Protein AF-A7TED6-F1 (afdb_monomer_lite)

Structure (mmCIF, N/CA/C/O backbone):
data_AF-A7TED6-F1
#
_entry.id   AF-A7TED6-F1
#
loop_
_atom_site.group_PDB
_atom_site.id
_atom_site.type_symbol
_atom_site.label_atom_id
_atom_site.label_alt_id
_atom_site.label_comp_id
_atom_site.label_asym_id
_atom_site.label_entity_id
_atom_site.label_seq_id
_atom_site.pdbx_PDB_ins_code
_atom_site.Cartn_x
_atom_site.Cartn_y
_atom_site.Cartn_z
_atom_site.occupancy
_atom_site.B_iso_or_equiv
_atom_site.auth_seq_id
_atom_site.auth_comp_id
_atom_site.auth_asym_id
_atom_site.auth_atom_id
_atom_site.pdbx_PDB_model_num
ATOM 1 N N . MET A 1 1 ? -46.644 5.821 48.467 1.00 41.47 1 MET A N 1
ATOM 2 C CA . MET A 1 1 ? -45.254 6.121 48.869 1.00 41.47 1 MET A CA 1
ATOM 3 C C . MET A 1 1 ? -44.320 5.379 47.924 1.00 41.47 1 MET A C 1
ATOM 5 O O . MET A 1 1 ? -44.112 4.196 48.130 1.00 41.47 1 MET A O 1
ATOM 9 N N . THR A 1 2 ? -43.833 6.012 46.856 1.00 49.03 2 THR A N 1
ATOM 10 C CA . THR A 1 2 ? -42.889 5.389 45.904 1.00 49.03 2 THR A CA 1
ATOM 11 C C . THR A 1 2 ? -42.038 6.488 45.266 1.00 49.03 2 THR A C 1
ATOM 13 O O . THR A 1 2 ? -42.413 7.049 44.241 1.00 49.03 2 THR A O 1
ATOM 16 N N . SER A 1 3 ? -40.930 6.859 45.904 1.00 52.62 3 SER A N 1
ATOM 17 C CA . SER A 1 3 ? -40.026 7.907 45.398 1.00 52.62 3 SER A CA 1
ATOM 18 C C . SER A 1 3 ? -38.545 7.603 45.652 1.00 52.62 3 SER A C 1
ATOM 20 O O . SER A 1 3 ? -37.745 8.524 45.761 1.00 52.62 3 SER A O 1
ATOM 22 N N . SER A 1 4 ? -38.169 6.326 45.769 1.00 55.75 4 SER A N 1
ATOM 23 C CA . SER A 1 4 ? -36.797 5.906 46.097 1.00 55.75 4 SER A CA 1
ATOM 24 C C . SER A 1 4 ? -35.960 5.413 44.906 1.00 55.75 4 SER A C 1
ATOM 26 O O . SER A 1 4 ? -34.753 5.299 45.053 1.00 55.75 4 SER A O 1
ATOM 28 N N . ASN A 1 5 ? -36.543 5.159 43.726 1.00 59.72 5 ASN A N 1
ATOM 29 C CA . ASN A 1 5 ? -35.797 4.555 42.602 1.00 59.72 5 ASN A CA 1
ATOM 30 C C . ASN A 1 5 ? -35.047 5.551 41.703 1.00 59.72 5 ASN A C 1
ATOM 32 O O . ASN A 1 5 ? -34.104 5.169 41.022 1.00 59.72 5 ASN A O 1
ATOM 36 N N . THR A 1 6 ? -35.430 6.827 41.684 1.00 70.88 6 THR A N 1
ATOM 37 C CA . THR A 1 6 ? -34.882 7.786 40.710 1.00 70.88 6 THR A CA 1
ATOM 38 C C . THR A 1 6 ? -33.424 8.159 40.979 1.00 70.88 6 THR A C 1
ATOM 40 O O . THR A 1 6 ? -32.685 8.417 40.035 1.00 70.88 6 THR A O 1
ATOM 43 N N . GLY A 1 7 ? -33.000 8.174 42.247 1.00 73.44 7 GLY A N 1
ATOM 44 C CA . GLY A 1 7 ? -31.617 8.475 42.631 1.00 73.44 7 GLY A CA 1
ATOM 45 C C . GLY A 1 7 ? -30.648 7.344 42.289 1.00 73.44 7 GLY A C 1
ATOM 46 O O . GLY A 1 7 ? -29.608 7.590 41.681 1.00 73.44 7 GLY A O 1
ATOM 47 N N . ASP A 1 8 ? -31.018 6.102 42.605 1.00 82.31 8 ASP A N 1
ATOM 48 C CA . ASP A 1 8 ? -30.189 4.924 42.320 1.00 82.31 8 ASP A CA 1
ATOM 49 C C . ASP A 1 8 ? -30.031 4.680 40.818 1.00 82.31 8 ASP A C 1
ATOM 51 O O . ASP A 1 8 ? -28.955 4.297 40.356 1.00 82.31 8 ASP A O 1
ATOM 55 N N . ASP A 1 9 ? -31.077 4.941 40.034 1.00 81.94 9 ASP A N 1
ATOM 56 C CA . ASP A 1 9 ? -31.011 4.818 38.580 1.00 81.94 9 ASP A CA 1
ATOM 57 C C . ASP A 1 9 ? -30.139 5.916 37.954 1.00 81.94 9 ASP A C 1
ATOM 59 O O . ASP A 1 9 ? -29.410 5.647 37.000 1.00 81.94 9 ASP A O 1
ATOM 63 N N . LEU A 1 10 ? -30.120 7.123 38.535 1.00 84.50 10 LEU A N 1
ATOM 64 C CA . LEU A 1 10 ? -29.220 8.199 38.113 1.00 84.50 10 LEU A CA 1
ATOM 65 C C . LEU A 1 10 ? -27.747 7.840 38.369 1.00 84.50 10 LEU A C 1
ATOM 67 O O . LEU A 1 10 ? -26.894 8.080 37.515 1.00 84.50 10 LEU A O 1
ATOM 71 N N . ILE A 1 11 ? -27.457 7.228 39.523 1.00 87.31 11 ILE A N 1
ATOM 72 C CA . ILE A 1 11 ? -26.107 6.777 39.895 1.00 87.31 11 ILE A CA 1
ATOM 73 C C . ILE A 1 11 ? -25.655 5.629 38.988 1.00 87.31 11 ILE A C 1
ATOM 75 O O . ILE A 1 11 ? -24.520 5.618 38.520 1.00 87.31 11 ILE A O 1
ATOM 79 N N . LYS A 1 12 ? -26.533 4.670 38.679 1.00 88.44 12 LYS A N 1
ATOM 80 C CA . LYS A 1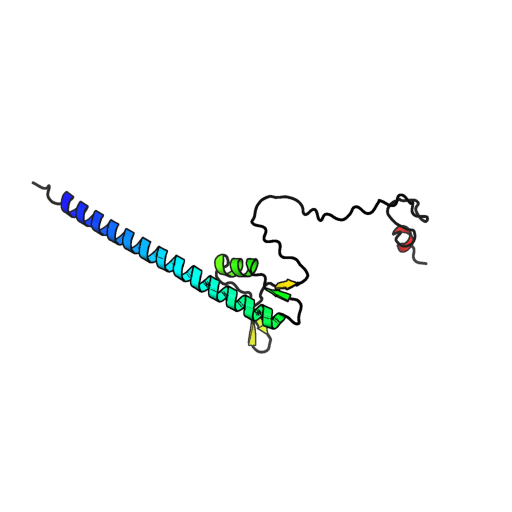 12 ? -26.211 3.597 37.722 1.00 88.44 12 LYS A CA 1
ATOM 81 C C . LYS A 1 12 ? -25.944 4.148 36.325 1.00 88.44 12 LYS A C 1
ATOM 83 O O . LYS A 1 12 ? -25.051 3.654 35.640 1.00 88.44 12 LYS A O 1
ATOM 88 N N . LEU A 1 13 ? -26.694 5.169 35.911 1.00 87.88 13 LEU A N 1
ATOM 89 C CA . LEU A 1 13 ? -26.532 5.796 34.605 1.00 87.88 13 LEU A CA 1
ATOM 90 C C . LEU A 1 13 ? -25.206 6.561 34.495 1.00 87.88 13 LEU A C 1
ATOM 92 O O . LEU A 1 13 ? -24.525 6.430 33.479 1.00 87.88 13 LEU A O 1
ATOM 96 N N . SER A 1 14 ? -24.795 7.295 35.535 1.00 89.56 14 SER A N 1
ATOM 97 C CA . SER A 1 14 ? -23.484 7.958 35.545 1.00 89.56 14 SER A CA 1
ATOM 98 C C . SER A 1 14 ? -22.334 6.947 35.531 1.00 89.56 14 SER A C 1
ATOM 100 O O . SER A 1 14 ? -21.378 7.113 34.779 1.00 89.56 14 SER A O 1
ATOM 102 N N . LEU A 1 15 ? -22.465 5.844 36.271 1.00 92.88 15 LEU A N 1
ATOM 103 C CA . LEU A 1 15 ? -21.460 4.781 36.321 1.00 92.88 15 LEU A CA 1
ATOM 104 C C . LEU A 1 15 ? -21.335 4.055 34.971 1.00 92.88 15 LEU A C 1
ATOM 106 O O . LEU A 1 15 ? -20.228 3.768 34.515 1.00 92.88 15 LEU A O 1
ATOM 110 N N . ALA A 1 16 ? -22.457 3.817 34.288 1.00 92.31 16 ALA A N 1
ATOM 111 C CA . ALA A 1 16 ? -22.462 3.281 32.930 1.00 92.31 16 ALA A CA 1
ATOM 112 C C . ALA A 1 16 ? -21.822 4.256 31.923 1.00 92.31 16 ALA A C 1
ATOM 114 O O . ALA A 1 16 ? -21.064 3.830 31.052 1.00 92.31 16 ALA A O 1
ATOM 115 N N . MET A 1 17 ? -22.076 5.563 32.054 1.00 92.00 17 MET A N 1
ATOM 116 C CA . MET A 1 17 ? -21.446 6.592 31.216 1.00 92.00 17 MET A CA 1
ATOM 117 C C . MET A 1 17 ? -19.926 6.638 31.406 1.00 92.00 17 MET A C 1
ATOM 119 O O . MET A 1 17 ? -19.201 6.670 30.411 1.00 92.00 17 MET A O 1
ATOM 123 N N . ASP A 1 18 ? -19.437 6.561 32.645 1.00 94.62 18 ASP A N 1
ATOM 124 C CA . ASP A 1 18 ? -18.000 6.519 32.945 1.00 94.62 18 ASP A CA 1
ATOM 125 C C . ASP A 1 18 ? -17.331 5.257 32.385 1.00 94.62 18 ASP A C 1
ATOM 127 O O . ASP A 1 18 ? -16.234 5.320 31.823 1.00 94.62 18 ASP A O 1
ATOM 131 N N . GLN A 1 19 ? -18.003 4.104 32.466 1.00 93.06 19 GLN A N 1
ATOM 132 C CA . GLN A 1 19 ? -17.517 2.864 31.855 1.00 93.06 19 GLN A CA 1
ATOM 133 C C . GLN A 1 19 ? -17.416 2.985 30.331 1.00 93.06 19 GLN A C 1
ATOM 135 O O . GLN A 1 19 ? -16.407 2.588 29.748 1.00 93.06 19 GLN A O 1
ATOM 140 N N . ILE A 1 20 ? -18.419 3.580 29.680 1.00 90.81 20 ILE A N 1
ATOM 141 C CA . ILE A 1 20 ? -18.392 3.833 28.235 1.00 90.81 20 ILE A CA 1
ATOM 142 C C . ILE A 1 20 ? -17.259 4.803 27.880 1.00 90.81 20 ILE A C 1
ATOM 144 O O . ILE A 1 20 ? -16.513 4.547 26.934 1.00 90.81 20 ILE A O 1
ATOM 148 N N . ALA A 1 21 ? -17.082 5.884 28.641 1.00 93.31 21 ALA A N 1
ATOM 149 C CA . ALA A 1 21 ? -16.010 6.850 28.416 1.00 93.31 21 ALA A CA 1
ATOM 150 C C . ALA A 1 21 ? -14.625 6.193 28.516 1.00 93.31 21 ALA A C 1
ATOM 152 O O . ALA A 1 21 ? -13.770 6.413 27.654 1.00 93.31 21 ALA A O 1
ATOM 153 N N . LYS A 1 22 ? -14.427 5.322 29.511 1.00 93.62 22 LYS A N 1
ATOM 154 C CA . LYS A 1 22 ? -13.187 4.561 29.682 1.00 93.62 22 LYS A CA 1
ATOM 155 C C . LYS A 1 22 ? -12.916 3.631 28.498 1.00 93.62 22 LYS A C 1
ATOM 157 O O . LYS A 1 22 ? -11.818 3.659 27.945 1.00 93.62 22 LYS A O 1
ATOM 162 N N . LEU A 1 23 ? -13.931 2.893 28.044 1.00 89.62 23 LEU A N 1
ATOM 163 C CA . LEU A 1 23 ? -13.824 2.022 26.868 1.00 89.62 23 LEU A CA 1
ATOM 164 C C . LEU A 1 23 ? -13.506 2.807 25.586 1.00 89.62 23 LEU A C 1
ATOM 166 O O . LEU A 1 23 ? -12.745 2.334 24.744 1.00 89.62 23 LEU A O 1
ATOM 170 N N . ILE A 1 24 ? -14.054 4.016 25.426 1.00 87.50 24 ILE A N 1
ATOM 171 C CA . ILE A 1 24 ? -13.753 4.882 24.276 1.00 87.50 24 ILE A CA 1
ATOM 172 C C . ILE A 1 24 ? -12.293 5.348 24.310 1.00 87.50 24 ILE A C 1
ATOM 174 O O . ILE A 1 24 ? -11.636 5.343 23.269 1.00 87.50 24 ILE A O 1
ATOM 178 N N . LEU A 1 25 ? -11.776 5.743 25.477 1.00 86.69 25 LEU A N 1
ATOM 179 C CA . LEU A 1 25 ? -10.389 6.194 25.625 1.00 86.69 25 LEU A CA 1
ATOM 180 C C . LEU A 1 25 ? -9.387 5.062 25.363 1.00 86.69 25 LEU A C 1
ATOM 182 O O . LEU A 1 25 ? -8.443 5.256 24.598 1.00 86.69 25 LEU A O 1
ATOM 186 N N . GLU A 1 26 ? -9.629 3.872 25.915 1.00 83.88 26 GLU A N 1
ATOM 187 C CA . GLU A 1 26 ? -8.804 2.681 25.661 1.00 83.88 26 GLU A CA 1
ATOM 188 C C . GLU A 1 26 ? -8.831 2.280 24.178 1.00 83.88 26 GLU A C 1
ATOM 190 O O . GLU A 1 26 ? -7.799 1.957 23.577 1.00 83.88 26 GLU A O 1
ATOM 195 N N . LYS A 1 27 ? -10.005 2.355 23.539 1.00 81.12 27 LYS A N 1
ATOM 196 C CA . LYS A 1 27 ? -10.140 2.048 22.113 1.00 81.12 27 LYS A CA 1
ATOM 197 C C . LYS A 1 27 ? -9.444 3.078 21.221 1.00 81.12 27 LYS A C 1
ATOM 199 O O . LYS A 1 27 ? -8.861 2.692 20.218 1.00 81.12 27 LYS A O 1
ATOM 204 N N . LYS A 1 28 ? -9.452 4.365 21.580 1.00 74.12 28 LYS A N 1
ATOM 205 C CA . LYS A 1 28 ? -8.692 5.396 20.852 1.00 74.12 28 LYS A CA 1
ATOM 206 C C . LYS A 1 28 ? -7.185 5.169 20.957 1.00 74.12 28 LYS A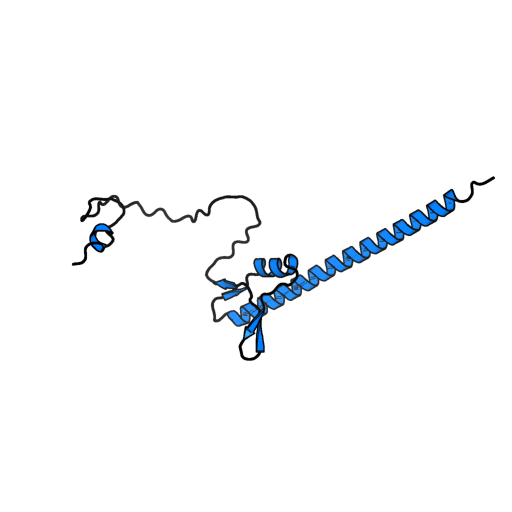 C 1
ATOM 208 O O . LYS A 1 28 ? -6.520 5.092 19.935 1.00 74.12 28 LYS A O 1
ATOM 213 N N . GLN A 1 29 ? -6.671 4.939 22.166 1.00 71.88 29 GLN A N 1
ATOM 214 C CA . GLN A 1 29 ? -5.240 4.686 22.370 1.00 71.88 29 GLN A CA 1
ATOM 215 C C . GLN A 1 29 ? -4.742 3.434 21.635 1.00 71.88 29 GLN A C 1
ATOM 217 O O . GLN A 1 29 ? -3.625 3.416 21.129 1.00 71.88 29 GLN A O 1
ATOM 222 N N . SER A 1 30 ? -5.544 2.370 21.570 1.00 62.34 30 SER A N 1
ATOM 223 C CA . SER A 1 30 ? -5.168 1.154 20.834 1.00 62.34 30 SER A CA 1
ATOM 224 C C . SER A 1 30 ? -5.214 1.319 19.312 1.00 62.34 30 SER A C 1
ATOM 226 O O . SER A 1 30 ? -4.451 0.648 18.622 1.00 62.34 30 SER A O 1
ATOM 228 N N . ILE A 1 31 ? -6.063 2.208 18.788 1.00 65.31 31 ILE A N 1
ATOM 229 C CA . ILE A 1 31 ? -6.073 2.575 17.365 1.00 65.31 31 ILE A CA 1
ATOM 230 C C . ILE A 1 31 ? -4.814 3.385 17.035 1.00 65.31 31 ILE A C 1
ATOM 232 O O . ILE A 1 31 ? -4.038 2.963 16.182 1.00 65.31 31 ILE A O 1
ATOM 236 N N . ASP A 1 32 ? -4.541 4.449 17.795 1.00 61.09 32 ASP A N 1
ATOM 237 C CA . ASP A 1 32 ? -3.406 5.348 17.539 1.00 61.09 32 ASP A CA 1
ATOM 238 C C . ASP A 1 32 ? -2.051 4.606 17.594 1.00 61.09 32 ASP A C 1
ATOM 240 O O . ASP A 1 32 ? -1.187 4.787 16.736 1.00 61.09 32 ASP A O 1
ATOM 244 N N . ASN A 1 33 ? -1.875 3.700 18.565 1.00 61.25 33 ASN A N 1
ATOM 245 C CA . ASN A 1 33 ? -0.645 2.910 18.693 1.00 61.25 33 ASN A CA 1
ATOM 246 C C . ASN A 1 33 ? -0.483 1.853 17.583 1.00 61.25 33 ASN A C 1
ATOM 248 O O . ASN A 1 33 ? 0.638 1.576 17.155 1.00 61.25 33 ASN A O 1
ATOM 252 N N . ASN A 1 34 ? -1.577 1.239 17.119 1.00 62.06 34 ASN A N 1
ATOM 253 C CA . ASN A 1 34 ? -1.511 0.265 16.024 1.00 62.06 34 ASN A CA 1
ATOM 254 C C . ASN A 1 34 ? -1.175 0.937 14.693 1.00 62.06 34 ASN A C 1
ATOM 256 O O . ASN A 1 34 ? -0.433 0.356 13.895 1.00 62.06 34 ASN A O 1
ATOM 260 N N . ASP A 1 35 ? -1.679 2.148 14.469 1.00 63.19 35 ASP A N 1
ATOM 261 C CA . ASP A 1 35 ? -1.394 2.914 13.261 1.00 63.19 35 ASP A CA 1
ATOM 262 C C . ASP A 1 35 ? 0.095 3.297 13.213 1.00 63.19 35 ASP A C 1
ATOM 264 O O . ASP A 1 35 ? 0.766 3.026 12.214 1.00 63.19 35 ASP A O 1
ATOM 268 N N . GLU A 1 36 ? 0.677 3.793 14.313 1.00 62.91 36 GLU A N 1
ATOM 269 C CA . GLU A 1 36 ? 2.115 4.112 14.369 1.00 62.91 36 GLU A CA 1
ATOM 270 C C . GLU A 1 36 ? 3.027 2.903 14.111 1.00 62.91 36 GLU A C 1
ATOM 272 O O . GLU A 1 36 ? 4.024 3.006 13.387 1.00 62.91 36 GLU A O 1
ATOM 277 N N . ILE A 1 37 ? 2.712 1.749 14.706 1.00 63.56 37 ILE A N 1
ATOM 278 C CA . ILE A 1 37 ? 3.502 0.524 14.520 1.00 63.56 37 ILE A CA 1
ATOM 279 C C . ILE A 1 37 ? 3.382 0.034 13.070 1.00 63.56 37 ILE A C 1
ATOM 281 O O . ILE A 1 37 ? 4.379 -0.365 12.463 1.00 63.56 37 ILE A O 1
ATOM 285 N N . SER A 1 38 ? 2.185 0.112 12.487 1.00 65.75 38 SER A N 1
ATOM 286 C CA . SER A 1 38 ? 1.931 -0.305 11.105 1.00 65.75 38 SER A CA 1
ATOM 287 C C . SER A 1 38 ? 2.659 0.582 10.092 1.00 65.75 38 SER A C 1
ATOM 289 O O . SER A 1 38 ? 3.267 0.062 9.155 1.00 65.75 38 SER A O 1
ATOM 291 N N . HIS A 1 39 ? 2.687 1.899 10.312 1.00 68.19 39 HIS A N 1
ATOM 292 C CA . HIS A 1 39 ? 3.430 2.834 9.464 1.00 68.19 39 HIS A CA 1
ATOM 293 C C . HIS A 1 39 ? 4.947 2.594 9.519 1.00 68.19 39 HIS A C 1
ATOM 295 O O . HIS A 1 39 ? 5.593 2.535 8.473 1.00 68.19 39 HIS A O 1
ATOM 301 N N . LYS A 1 40 ? 5.522 2.357 10.708 1.00 73.56 40 LYS A N 1
ATOM 302 C CA . LYS A 1 40 ? 6.958 2.034 10.850 1.00 73.56 40 LYS A CA 1
ATOM 303 C C . LYS A 1 40 ? 7.338 0.727 10.147 1.00 73.56 40 LYS A C 1
ATOM 305 O O . LYS A 1 40 ? 8.379 0.641 9.490 1.00 73.56 40 LYS A O 1
ATOM 310 N N . ASN A 1 41 ? 6.489 -0.293 10.250 1.00 76.06 41 ASN A N 1
ATOM 311 C CA . ASN A 1 41 ? 6.715 -1.572 9.575 1.00 76.06 41 ASN A CA 1
ATOM 312 C C . ASN A 1 41 ? 6.611 -1.439 8.048 1.00 76.06 41 ASN A C 1
ATOM 314 O O . ASN A 1 41 ? 7.375 -2.063 7.313 1.00 76.06 41 ASN A O 1
ATOM 318 N N . LEU A 1 42 ? 5.710 -0.587 7.559 1.00 77.44 42 LEU A N 1
ATOM 319 C CA . LEU A 1 42 ? 5.589 -0.320 6.132 1.00 77.44 42 LEU A CA 1
ATOM 320 C C . LEU A 1 42 ? 6.815 0.418 5.580 1.00 77.44 42 LEU A C 1
ATOM 322 O O . LEU A 1 42 ? 7.325 0.058 4.522 1.00 77.44 42 LEU A O 1
ATOM 326 N N . GLU A 1 43 ? 7.323 1.416 6.301 1.00 78.75 43 GLU A N 1
ATOM 327 C CA . GLU A 1 43 ? 8.523 2.148 5.887 1.00 78.75 43 GLU A CA 1
ATOM 328 C C . GLU A 1 43 ? 9.763 1.258 5.842 1.00 78.75 43 GLU A C 1
ATOM 330 O O . GLU A 1 43 ? 10.530 1.316 4.881 1.00 78.75 43 GLU A O 1
ATOM 335 N N . THR A 1 44 ? 9.943 0.387 6.836 1.00 82.38 44 THR A N 1
ATOM 336 C CA . THR A 1 44 ? 11.054 -0.576 6.826 1.00 82.38 44 THR A CA 1
ATOM 337 C C . THR A 1 44 ? 10.938 -1.557 5.659 1.00 82.38 44 THR A C 1
ATOM 339 O O . THR A 1 44 ? 11.927 -1.780 4.961 1.00 82.38 44 THR A O 1
ATOM 342 N N . PHE A 1 45 ? 9.738 -2.072 5.374 1.00 82.81 45 PHE A N 1
ATOM 343 C CA . PHE A 1 45 ? 9.490 -2.933 4.216 1.00 82.81 45 PHE A CA 1
ATOM 344 C C . PHE A 1 45 ? 9.782 -2.238 2.879 1.00 82.81 45 PHE A C 1
ATOM 346 O O . PHE A 1 45 ? 10.449 -2.819 2.020 1.00 82.81 45 PHE A O 1
ATOM 353 N N . ILE A 1 46 ? 9.316 -0.999 2.700 1.00 81.62 46 ILE A N 1
ATOM 354 C CA . ILE A 1 46 ? 9.560 -0.220 1.479 1.00 81.62 46 ILE A CA 1
ATOM 355 C C . ILE A 1 46 ? 11.056 0.024 1.303 1.00 81.62 46 ILE A C 1
ATOM 357 O O . ILE A 1 46 ? 11.575 -0.178 0.208 1.00 81.62 46 ILE A O 1
ATOM 361 N N . ASN A 1 47 ? 11.761 0.394 2.372 1.00 82.31 47 ASN A N 1
ATOM 362 C CA . ASN A 1 47 ? 13.199 0.634 2.314 1.00 82.31 47 ASN A CA 1
ATOM 363 C C . ASN A 1 47 ? 13.958 -0.630 1.904 1.00 82.31 47 ASN A C 1
ATOM 365 O O . ASN A 1 47 ? 14.697 -0.587 0.925 1.00 82.31 47 ASN A O 1
ATOM 369 N N . LEU A 1 48 ? 13.717 -1.761 2.576 1.00 83.31 48 LEU A N 1
ATOM 370 C CA . LEU A 1 48 ? 14.352 -3.046 2.254 1.00 83.31 48 LEU A CA 1
ATOM 371 C C . LEU A 1 48 ? 14.071 -3.487 0.818 1.00 83.31 48 LEU A C 1
ATOM 373 O O . LEU A 1 48 ? 14.964 -3.928 0.097 1.00 83.31 48 LEU A O 1
ATOM 377 N N . SER A 1 49 ? 12.825 -3.338 0.386 1.00 81.38 49 SER A N 1
ATOM 378 C CA . SER A 1 49 ? 12.422 -3.707 -0.962 1.00 81.38 49 SER A CA 1
ATOM 379 C C . SER A 1 49 ? 13.075 -2.801 -2.006 1.00 81.38 49 SER A C 1
ATOM 381 O O . SER A 1 49 ? 13.610 -3.292 -2.994 1.00 81.38 49 SER A O 1
ATOM 383 N N . ASN A 1 50 ? 13.131 -1.490 -1.768 1.00 78.56 50 ASN A N 1
ATOM 384 C CA . ASN A 1 50 ? 13.852 -0.568 -2.642 1.00 78.56 50 ASN A CA 1
ATOM 385 C C . ASN A 1 50 ? 15.345 -0.915 -2.706 1.00 78.56 50 ASN A C 1
ATOM 387 O O . ASN A 1 50 ? 15.929 -0.832 -3.781 1.00 78.56 50 ASN A O 1
ATOM 391 N N . GLU A 1 51 ? 15.964 -1.367 -1.607 1.00 81.31 51 GLU A N 1
ATOM 392 C CA . GLU A 1 51 ? 17.348 -1.855 -1.642 1.00 81.31 51 GLU A CA 1
ATOM 393 C C . GLU A 1 51 ? 17.529 -3.075 -2.545 1.00 81.31 51 GLU A C 1
ATOM 395 O O . GLU A 1 51 ? 18.501 -3.125 -3.301 1.00 81.31 51 GLU A O 1
ATOM 400 N N . LEU A 1 52 ? 16.582 -4.014 -2.517 1.00 80.25 52 LEU A N 1
ATOM 401 C CA . LEU A 1 52 ? 16.572 -5.184 -3.399 1.00 80.25 52 LEU A CA 1
ATOM 402 C C . LEU A 1 52 ? 16.378 -4.793 -4.872 1.00 80.25 52 LEU A C 1
ATOM 404 O O . LEU A 1 52 ? 16.974 -5.406 -5.758 1.00 80.25 52 LEU A O 1
ATOM 408 N N . PHE A 1 53 ? 15.588 -3.752 -5.146 1.00 78.62 53 PHE A N 1
ATOM 409 C CA . PHE A 1 53 ? 15.280 -3.291 -6.502 1.00 78.62 53 PHE A CA 1
ATOM 410 C C . PHE A 1 53 ? 16.236 -2.221 -7.056 1.00 78.62 53 PHE A C 1
ATOM 412 O O . PHE A 1 53 ? 16.080 -1.835 -8.216 1.00 78.62 53 PHE A O 1
ATOM 419 N N . LYS A 1 54 ? 17.276 -1.803 -6.310 1.00 71.19 54 LYS A N 1
ATOM 420 C CA . LYS A 1 54 ? 18.294 -0.815 -6.750 1.00 71.19 54 LYS A CA 1
ATOM 421 C C . LYS A 1 54 ? 18.888 -1.117 -8.137 1.00 71.19 54 LYS A C 1
ATOM 423 O O . LYS A 1 54 ? 19.240 -0.197 -8.868 1.00 71.19 54 LYS A O 1
ATOM 428 N N . GLY A 1 55 ? 18.991 -2.391 -8.528 1.00 68.69 55 GLY A N 1
ATOM 429 C CA . GLY A 1 55 ? 19.491 -2.793 -9.851 1.00 68.69 55 GLY A CA 1
ATOM 430 C C . GLY A 1 55 ? 18.500 -2.601 -11.007 1.00 68.69 55 GLY A C 1
ATOM 431 O O . GLY A 1 55 ? 18.919 -2.489 -12.158 1.00 68.69 55 GLY A O 1
ATOM 432 N N . ASN A 1 56 ? 17.201 -2.528 -10.712 1.00 73.00 56 ASN A N 1
ATOM 433 C CA . ASN A 1 56 ? 16.130 -2.573 -11.707 1.00 73.00 56 ASN A CA 1
ATOM 434 C C . ASN A 1 56 ? 15.535 -1.194 -12.035 1.00 73.00 56 ASN A C 1
ATOM 436 O O . ASN A 1 56 ? 14.709 -1.119 -12.938 1.00 73.00 56 ASN A O 1
ATOM 440 N N . LYS A 1 57 ? 15.971 -0.108 -11.370 1.00 75.50 57 LYS A N 1
ATOM 441 C CA . LYS A 1 57 ? 15.406 1.256 -11.513 1.00 75.50 57 LYS A CA 1
ATOM 442 C C . LYS A 1 57 ? 13.898 1.314 -11.238 1.00 75.50 57 LYS A C 1
ATOM 444 O O . LYS A 1 57 ? 13.152 2.005 -11.934 1.00 75.50 57 LYS A O 1
ATOM 449 N N . VAL A 1 58 ? 13.449 0.552 -10.248 1.00 77.69 58 VAL A N 1
ATOM 450 C CA . VAL A 1 58 ? 12.043 0.445 -9.862 1.00 77.69 58 VAL A CA 1
ATOM 451 C C . VAL A 1 58 ? 11.932 0.757 -8.372 1.00 77.69 58 VAL A C 1
ATOM 453 O O . VAL A 1 58 ? 12.630 0.147 -7.565 1.00 77.69 58 VAL A O 1
ATOM 456 N N . ILE A 1 59 ? 11.048 1.689 -8.017 1.00 79.44 59 ILE A N 1
ATOM 457 C CA . ILE A 1 59 ? 10.724 2.078 -6.640 1.00 79.44 59 ILE A CA 1
ATOM 458 C C . ILE A 1 59 ? 9.290 1.643 -6.326 1.00 79.44 59 ILE A C 1
ATOM 460 O O . ILE A 1 59 ? 8.395 1.763 -7.160 1.00 79.44 59 ILE A O 1
ATOM 464 N N . LEU A 1 60 ? 9.034 1.169 -5.110 1.00 80.50 60 LEU A N 1
ATOM 465 C CA . LEU A 1 60 ? 7.669 0.896 -4.649 1.00 80.50 60 LEU A CA 1
ATOM 466 C C . LEU A 1 60 ? 6.856 2.179 -4.428 1.00 80.50 60 LEU A C 1
ATOM 468 O O . LEU A 1 60 ? 7.307 3.124 -3.782 1.00 80.50 60 LEU A O 1
ATOM 472 N N . ASP A 1 61 ? 5.612 2.185 -4.908 1.00 79.50 61 ASP A N 1
ATOM 473 C CA . ASP A 1 61 ? 4.694 3.315 -4.740 1.00 79.50 61 ASP A CA 1
ATOM 474 C C . ASP A 1 61 ? 4.116 3.342 -3.315 1.00 79.50 61 ASP A C 1
ATOM 476 O O . ASP A 1 61 ? 3.051 2.772 -3.058 1.00 79.50 61 ASP A O 1
ATOM 480 N N . LYS A 1 62 ? 4.808 4.011 -2.379 1.00 77.44 62 LYS A N 1
ATOM 481 C CA . LYS A 1 62 ? 4.371 4.153 -0.975 1.00 77.44 62 LYS A CA 1
ATOM 482 C C . LYS A 1 62 ? 2.914 4.615 -0.877 1.00 77.44 62 LYS A C 1
ATOM 484 O O . LYS A 1 62 ? 2.117 3.991 -0.182 1.00 77.44 62 LYS A O 1
ATOM 489 N N . GLY A 1 63 ? 2.547 5.649 -1.634 1.00 76.25 63 GLY A N 1
ATOM 490 C CA . GLY A 1 63 ? 1.217 6.253 -1.567 1.00 76.25 63 GLY A CA 1
ATOM 491 C C . GLY A 1 63 ? 0.099 5.331 -2.059 1.00 76.25 63 GLY A C 1
ATOM 492 O O . GLY A 1 63 ? -1.020 5.394 -1.545 1.00 76.25 63 GLY A O 1
ATOM 493 N N . LYS A 1 64 ? 0.358 4.457 -3.041 1.00 76.94 64 LYS A N 1
ATOM 494 C CA . LYS A 1 64 ? -0.619 3.429 -3.442 1.00 76.94 64 LYS A CA 1
ATOM 495 C C . LYS A 1 64 ? -0.648 2.245 -2.484 1.00 76.94 64 LYS A C 1
ATOM 497 O O . LYS A 1 64 ? -1.736 1.749 -2.211 1.00 76.94 64 LYS A O 1
ATOM 502 N N . ILE A 1 65 ? 0.494 1.816 -1.953 1.00 78.81 65 ILE A N 1
ATOM 503 C CA . ILE A 1 65 ? 0.551 0.699 -0.999 1.00 78.81 65 ILE A CA 1
ATOM 504 C C . ILE A 1 65 ? -0.184 1.062 0.296 1.00 78.81 65 ILE A C 1
ATOM 506 O O . ILE A 1 65 ? -1.000 0.276 0.772 1.00 78.81 65 ILE A O 1
ATOM 510 N N . GLU A 1 66 ? 0.008 2.278 0.811 1.00 74.50 66 GLU A N 1
ATOM 511 C CA . GLU A 1 66 ? -0.748 2.793 1.960 1.00 74.50 66 GLU A CA 1
ATOM 512 C C . GLU A 1 66 ? -2.253 2.816 1.687 1.00 74.50 66 GLU A C 1
ATOM 514 O O . GLU A 1 66 ? -3.045 2.407 2.533 1.00 74.50 66 GLU A O 1
ATOM 519 N N . LYS A 1 67 ? -2.673 3.222 0.483 1.00 75.44 67 LYS A N 1
ATOM 520 C CA . LYS A 1 67 ? -4.093 3.182 0.100 1.00 75.44 67 LYS A CA 1
ATOM 521 C C . LYS A 1 67 ? -4.642 1.756 0.074 1.00 75.44 67 LYS A C 1
ATOM 523 O O . LYS A 1 67 ? -5.746 1.561 0.568 1.00 75.44 67 LYS A O 1
ATOM 528 N N . ILE A 1 68 ? -3.893 0.780 -0.438 1.00 74.88 68 ILE A N 1
ATOM 529 C CA . ILE A 1 68 ? -4.316 -0.631 -0.471 1.00 74.88 68 ILE A CA 1
ATOM 530 C C . ILE A 1 68 ? -4.450 -1.193 0.954 1.00 74.88 68 ILE A C 1
ATOM 532 O O . ILE A 1 68 ? -5.433 -1.865 1.270 1.00 74.88 68 ILE A O 1
ATOM 536 N N . LEU A 1 69 ? -3.499 -0.874 1.836 1.00 72.25 69 LEU A N 1
ATOM 537 C CA . LEU A 1 69 ? -3.523 -1.292 3.241 1.00 72.25 69 LEU A CA 1
ATOM 538 C C . LEU A 1 69 ? -4.702 -0.665 4.001 1.00 72.25 69 LEU A C 1
ATOM 540 O O . LEU A 1 69 ? -5.448 -1.369 4.678 1.00 72.25 69 LEU A O 1
ATOM 544 N N . ILE A 1 70 ? -4.902 0.649 3.857 1.00 69.69 70 ILE A N 1
ATOM 545 C CA . ILE A 1 70 ? -5.875 1.413 4.650 1.00 69.69 70 ILE A CA 1
ATOM 546 C C . ILE A 1 70 ? -7.299 1.291 4.088 1.00 69.69 70 ILE A C 1
ATOM 548 O O . ILE A 1 70 ? -8.254 1.134 4.848 1.00 69.69 70 ILE A O 1
ATOM 552 N N . LYS A 1 71 ? -7.481 1.385 2.764 1.00 63.78 71 LYS A N 1
ATOM 553 C CA . LYS A 1 71 ? -8.815 1.462 2.138 1.00 63.78 71 LYS A CA 1
ATOM 554 C C . LYS A 1 71 ? -9.347 0.109 1.687 1.00 63.78 71 LYS A C 1
ATOM 556 O O . LYS A 1 71 ? -10.527 -0.172 1.899 1.00 63.78 71 LYS A O 1
ATOM 561 N N . ASP A 1 72 ? -8.495 -0.736 1.115 1.00 61.50 72 ASP A N 1
ATOM 562 C CA . ASP A 1 72 ? -8.941 -1.960 0.437 1.00 61.50 72 ASP A CA 1
ATOM 563 C C . ASP A 1 72 ? -8.922 -3.206 1.338 1.00 61.50 72 ASP A C 1
ATOM 565 O O . ASP A 1 72 ? -9.192 -4.315 0.874 1.00 61.50 72 ASP A O 1
ATOM 569 N N . LYS A 1 73 ? -8.687 -3.030 2.649 1.00 63.41 73 LYS A N 1
ATOM 570 C CA . LYS A 1 73 ? -8.689 -4.097 3.667 1.00 63.41 73 LYS A CA 1
ATOM 571 C C . LYS A 1 73 ? -7.762 -5.264 3.303 1.00 63.41 73 LYS A C 1
ATOM 573 O O . LYS A 1 73 ? -8.181 -6.421 3.352 1.00 63.41 73 LYS A O 1
ATOM 578 N N . ASN A 1 74 ? -6.513 -4.974 2.940 1.00 63.50 74 ASN A N 1
ATOM 579 C CA . ASN A 1 74 ? -5.501 -5.986 2.605 1.00 63.50 74 ASN A CA 1
ATOM 580 C C . ASN A 1 74 ? -5.876 -6.895 1.422 1.00 63.50 74 ASN A C 1
ATOM 582 O O . ASN A 1 74 ? -5.438 -8.046 1.353 1.00 63.50 74 ASN A O 1
ATOM 586 N N . LYS A 1 75 ? -6.677 -6.400 0.475 1.00 66.62 75 LYS A N 1
ATOM 587 C CA . LYS A 1 75 ? -6.892 -7.091 -0.797 1.00 66.62 75 LYS A CA 1
ATOM 588 C C . LYS A 1 75 ? -5.683 -6.890 -1.699 1.00 66.62 75 LYS A C 1
ATOM 590 O O . LYS A 1 75 ? -5.643 -5.985 -2.523 1.00 66.62 75 LYS A O 1
ATOM 595 N N . PHE A 1 76 ? -4.690 -7.742 -1.500 1.00 75.94 76 PHE A N 1
ATOM 596 C CA . PHE A 1 76 ? -3.613 -7.922 -2.457 1.00 75.94 76 PHE A CA 1
ATOM 597 C C . PHE A 1 76 ? -4.058 -8.902 -3.538 1.00 75.94 76 PHE A C 1
ATOM 599 O O . PHE A 1 76 ? -4.660 -9.934 -3.231 1.00 75.94 76 PHE A O 1
ATOM 606 N N . ASP A 1 77 ? -3.735 -8.594 -4.791 1.00 78.12 77 ASP A N 1
ATOM 607 C CA . ASP A 1 77 ? -3.927 -9.536 -5.887 1.00 78.12 77 ASP A CA 1
ATOM 608 C C . ASP A 1 77 ? -2.870 -10.638 -5.777 1.00 78.12 77 ASP A C 1
ATOM 610 O O . ASP A 1 77 ? -1.665 -10.384 -5.893 1.00 78.12 77 ASP A O 1
ATOM 614 N N . ILE A 1 78 ? -3.339 -11.859 -5.504 1.00 81.88 78 ILE A N 1
ATOM 615 C CA . ILE A 1 78 ? -2.507 -13.055 -5.379 1.00 81.88 78 ILE A CA 1
ATOM 616 C C . ILE A 1 78 ? -2.632 -13.864 -6.666 1.00 81.88 78 ILE A C 1
ATOM 618 O O . ILE A 1 78 ? -3.730 -14.279 -7.037 1.00 81.88 78 ILE A O 1
ATOM 622 N N . ILE A 1 79 ? -1.503 -14.114 -7.321 1.00 85.31 79 ILE A N 1
ATOM 623 C CA . ILE A 1 79 ? -1.408 -14.993 -8.489 1.00 85.31 79 ILE A CA 1
ATOM 624 C C . ILE A 1 79 ? -0.757 -16.299 -8.050 1.00 85.31 79 ILE A C 1
ATOM 626 O O . ILE A 1 79 ? 0.205 -16.288 -7.284 1.00 85.31 79 ILE A O 1
ATOM 630 N N . GLU A 1 80 ? -1.272 -17.420 -8.541 1.00 87.62 80 GLU A N 1
ATOM 631 C CA . GLU A 1 80 ? -0.701 -18.742 -8.309 1.00 87.62 80 GLU A CA 1
ATOM 632 C C . GLU A 1 80 ? -0.165 -19.300 -9.630 1.00 87.62 80 GLU A C 1
ATOM 634 O O . GLU A 1 80 ? -0.882 -19.326 -10.630 1.00 87.62 80 GLU A O 1
ATOM 639 N N . ASN A 1 81 ? 1.104 -19.707 -9.645 1.00 86.88 81 ASN A N 1
ATOM 640 C CA . ASN A 1 81 ? 1.712 -20.362 -10.805 1.00 86.88 81 ASN A CA 1
ATOM 641 C C . ASN A 1 81 ? 1.369 -21.860 -10.837 1.00 86.88 81 ASN A C 1
ATOM 643 O O . ASN A 1 81 ? 1.007 -22.443 -9.818 1.00 86.88 81 ASN A O 1
ATOM 647 N N . ASP A 1 82 ? 1.631 -22.521 -11.971 1.00 82.19 82 ASP A N 1
ATOM 648 C CA . ASP A 1 82 ? 1.435 -23.973 -12.171 1.00 82.19 82 ASP A CA 1
ATOM 649 C C . ASP A 1 82 ? 2.172 -24.860 -11.143 1.00 82.19 82 ASP A C 1
ATOM 651 O O . ASP A 1 82 ? 1.865 -26.038 -10.982 1.00 82.19 82 ASP A O 1
ATOM 655 N N . LYS A 1 83 ? 3.160 -24.294 -10.437 1.00 88.06 83 LYS A N 1
ATOM 656 C CA . LYS A 1 83 ? 3.918 -24.939 -9.353 1.00 88.06 83 LYS A CA 1
ATOM 657 C C . LYS A 1 83 ? 3.327 -24.709 -7.954 1.00 88.06 83 LYS A C 1
ATOM 659 O O . LYS A 1 83 ? 3.995 -25.017 -6.972 1.00 88.06 83 LYS A O 1
ATOM 664 N N . HIS A 1 84 ? 2.122 -24.146 -7.848 1.00 82.38 84 HIS A N 1
ATOM 665 C CA . HIS A 1 84 ? 1.487 -23.732 -6.587 1.00 82.38 84 HIS A CA 1
ATOM 666 C C . HIS A 1 84 ? 2.261 -22.659 -5.796 1.00 82.38 84 HIS A C 1
ATOM 668 O O . HIS A 1 84 ? 2.084 -22.493 -4.587 1.00 82.38 84 HIS A O 1
ATOM 674 N N . GLU A 1 85 ? 3.121 -21.899 -6.472 1.00 88.00 85 GLU A N 1
ATOM 675 C CA . GLU A 1 85 ? 3.809 -20.750 -5.884 1.00 88.00 85 GLU A CA 1
ATOM 676 C C . GLU A 1 85 ? 2.894 -19.526 -5.936 1.00 88.00 85 GLU A C 1
ATOM 678 O O . GLU A 1 85 ? 2.346 -19.206 -6.994 1.00 88.00 85 GLU A O 1
ATOM 683 N N . LYS A 1 86 ? 2.736 -18.842 -4.797 1.00 85.06 86 LYS A N 1
ATOM 684 C CA . LYS A 1 86 ? 1.862 -17.672 -4.656 1.00 85.06 86 LYS A CA 1
ATOM 685 C C . LYS A 1 86 ? 2.673 -16.386 -4.697 1.00 85.06 86 LYS A C 1
ATOM 687 O O . LYS A 1 86 ? 3.591 -16.202 -3.900 1.00 85.06 86 LYS A O 1
ATOM 692 N N . PHE A 1 87 ? 2.286 -15.484 -5.587 1.00 83.12 87 PHE A N 1
ATOM 693 C CA . PHE A 1 87 ? 2.909 -14.183 -5.789 1.00 83.12 87 PHE A CA 1
ATOM 694 C C . PHE A 1 87 ? 1.926 -13.074 -5.456 1.00 83.12 87 PHE A C 1
ATOM 696 O O . PHE A 1 87 ? 0.745 -13.173 -5.776 1.00 83.12 87 PHE A O 1
ATOM 703 N N . ILE A 1 88 ? 2.429 -12.010 -4.836 1.00 83.75 88 ILE A N 1
ATOM 704 C CA . ILE A 1 88 ? 1.662 -10.803 -4.536 1.00 83.75 88 ILE A CA 1
ATOM 705 C C . ILE A 1 88 ? 2.073 -9.713 -5.520 1.00 83.75 88 ILE A C 1
ATOM 707 O O . ILE A 1 88 ? 3.264 -9.442 -5.686 1.00 83.75 88 ILE A O 1
ATOM 711 N N . LEU A 1 89 ? 1.088 -9.069 -6.144 1.00 82.06 89 LEU A N 1
ATOM 712 C CA . LEU A 1 89 ? 1.329 -7.896 -6.973 1.00 82.06 89 LEU A CA 1
ATOM 713 C C . LEU A 1 89 ? 1.435 -6.636 -6.113 1.00 82.06 89 LEU A C 1
ATOM 715 O O . LEU A 1 89 ? 0.520 -6.287 -5.367 1.00 82.06 89 LEU A O 1
ATOM 719 N N . LEU A 1 90 ? 2.557 -5.935 -6.255 1.00 83.00 90 LEU A N 1
ATOM 720 C CA . LEU A 1 90 ? 2.824 -4.664 -5.591 1.00 83.00 90 LEU A CA 1
ATOM 721 C C . LEU A 1 90 ? 2.990 -3.557 -6.639 1.00 83.00 90 LEU A C 1
ATOM 723 O O . LEU A 1 90 ? 3.702 -3.757 -7.627 1.00 83.00 90 LEU A O 1
ATOM 727 N N . PRO A 1 91 ? 2.349 -2.390 -6.451 1.00 81.50 91 PRO A N 1
ATOM 728 C CA . PRO A 1 91 ? 2.483 -1.279 -7.376 1.00 81.50 91 PRO A CA 1
ATOM 729 C C . PRO A 1 91 ? 3.875 -0.655 -7.266 1.00 81.50 91 PRO A C 1
ATOM 731 O O . PRO A 1 91 ? 4.357 -0.332 -6.179 1.00 81.50 91 PRO A O 1
ATOM 734 N N . VAL A 1 92 ? 4.492 -0.437 -8.421 1.00 83.94 92 VAL A N 1
ATOM 735 C CA . VAL A 1 92 ? 5.823 0.153 -8.544 1.00 83.94 92 VAL A CA 1
ATOM 736 C C . VAL A 1 92 ? 5.822 1.338 -9.511 1.00 83.94 92 VAL A C 1
ATOM 738 O O . VAL A 1 92 ? 4.933 1.467 -10.355 1.00 83.94 92 VAL A O 1
ATOM 741 N N . ILE A 1 93 ? 6.809 2.215 -9.367 1.00 82.56 93 ILE A N 1
ATOM 742 C CA . ILE A 1 93 ? 7.073 3.391 -10.195 1.00 82.56 93 ILE A CA 1
ATOM 743 C C . ILE A 1 93 ? 8.500 3.270 -10.735 1.00 82.56 93 ILE A C 1
ATOM 745 O O . ILE A 1 93 ? 9.400 2.797 -10.041 1.00 82.56 93 ILE A O 1
ATOM 749 N N . ASP A 1 94 ? 8.721 3.715 -11.968 1.00 79.50 94 ASP A N 1
ATOM 750 C CA . ASP A 1 94 ? 10.071 3.827 -12.514 1.00 79.50 94 ASP A CA 1
ATOM 751 C C . ASP A 1 94 ? 10.843 4.955 -11.814 1.00 79.50 94 ASP A C 1
ATOM 753 O O . ASP A 1 94 ? 10.337 6.070 -11.687 1.00 79.50 94 ASP A O 1
ATOM 757 N N . ASP A 1 95 ? 12.110 4.710 -11.477 1.00 67.69 95 ASP A N 1
ATOM 758 C CA . ASP A 1 95 ? 13.034 5.669 -10.830 1.00 67.69 95 ASP A CA 1
ATOM 759 C C . ASP A 1 95 ? 13.149 7.020 -11.571 1.00 67.69 95 ASP A C 1
ATOM 761 O O . ASP A 1 95 ? 13.575 8.032 -11.023 1.00 67.69 95 ASP A O 1
ATOM 765 N N . ASN A 1 96 ? 12.776 7.052 -12.855 1.00 63.72 96 ASN A N 1
ATOM 766 C CA . ASN A 1 96 ? 12.836 8.251 -13.692 1.00 63.72 96 ASN A CA 1
ATOM 767 C C . ASN A 1 96 ? 11.600 9.160 -13.558 1.00 63.72 96 ASN A C 1
ATOM 769 O O . ASN A 1 96 ? 11.526 10.190 -14.233 1.00 63.72 96 ASN A O 1
ATOM 773 N N . VAL A 1 97 ? 10.609 8.775 -12.750 1.00 59.81 97 VAL A N 1
ATOM 774 C CA . VAL A 1 97 ? 9.407 9.568 -12.488 1.00 59.81 97 VAL A CA 1
ATOM 775 C C . VAL A 1 97 ? 9.576 10.243 -11.131 1.00 59.81 97 VAL A C 1
ATOM 777 O O . VAL A 1 97 ? 9.390 9.619 -10.092 1.00 59.81 97 VAL A O 1
ATOM 780 N N . GLU A 1 98 ? 9.922 11.533 -11.138 1.00 52.59 98 GLU A N 1
ATOM 781 C CA . GLU A 1 98 ? 9.908 12.363 -9.930 1.00 52.59 98 GLU A CA 1
ATOM 782 C C . GLU A 1 98 ? 8.519 12.286 -9.274 1.00 52.59 98 GLU A C 1
ATOM 784 O O . GLU A 1 98 ? 7.516 12.744 -9.836 1.00 52.59 98 GLU A O 1
ATOM 789 N N . ILE A 1 99 ? 8.461 11.676 -8.089 1.00 52.44 99 ILE A N 1
ATOM 790 C CA . ILE A 1 99 ? 7.261 11.609 -7.258 1.00 52.44 99 ILE A CA 1
ATOM 791 C C . ILE A 1 99 ? 7.047 13.010 -6.694 1.00 52.44 99 ILE A C 1
ATOM 793 O O . ILE A 1 99 ? 7.732 13.451 -5.776 1.00 52.44 99 ILE A O 1
ATOM 797 N N . VAL A 1 100 ? 6.120 13.746 -7.298 1.00 47.09 100 VAL A N 1
ATOM 798 C CA . VAL A 1 100 ? 5.610 14.983 -6.717 1.00 47.09 100 VAL A CA 1
ATOM 799 C C . VAL A 1 100 ? 4.517 14.566 -5.743 1.00 47.09 100 VAL A C 1
ATOM 801 O O . VAL A 1 100 ? 3.432 14.180 -6.186 1.00 47.09 100 VAL A O 1
ATOM 804 N N . ASP A 1 101 ? 4.800 14.626 -4.441 1.00 44.09 101 ASP A N 1
ATOM 805 C CA . ASP A 1 101 ? 3.781 14.552 -3.394 1.00 44.09 101 ASP A CA 1
ATOM 806 C C . ASP A 1 101 ? 2.767 15.670 -3.649 1.00 44.09 101 ASP A C 1
ATOM 808 O O . ASP A 1 101 ? 2.996 16.849 -3.372 1.00 44.09 101 ASP A O 1
ATOM 812 N N . LYS A 1 102 ? 1.661 15.313 -4.297 1.00 42.66 102 LYS A N 1
ATOM 813 C CA . LYS A 1 102 ? 0.527 16.201 -4.497 1.00 42.66 102 LYS A CA 1
ATOM 814 C C . LYS A 1 102 ? -0.629 15.663 -3.694 1.00 42.66 102 LYS A C 1
ATOM 816 O O . LYS A 1 102 ? -1.377 14.794 -4.147 1.00 42.66 102 LYS A O 1
ATOM 821 N N . ASP A 1 103 ? -0.763 16.249 -2.514 1.00 43.66 103 ASP A N 1
ATOM 822 C CA . ASP A 1 103 ? -2.033 16.327 -1.831 1.00 43.66 103 ASP A CA 1
ATOM 823 C C . ASP A 1 103 ? -3.113 16.824 -2.790 1.00 43.66 103 ASP A C 1
ATOM 825 O O . ASP A 1 103 ? -2.933 17.706 -3.636 1.00 43.66 103 ASP A O 1
ATOM 829 N N . ILE A 1 104 ? -4.238 16.144 -2.664 1.00 56.31 104 ILE A N 1
ATOM 83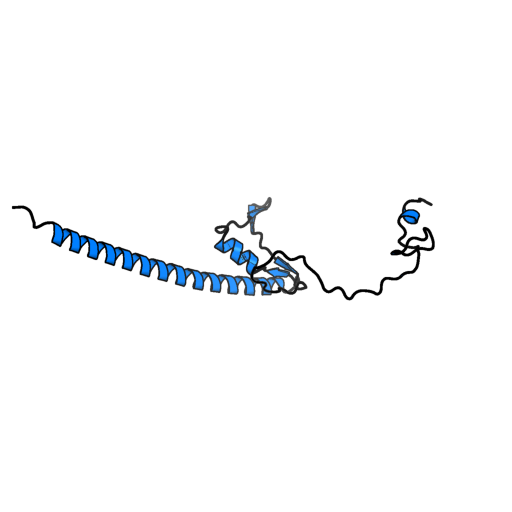0 C CA . ILE A 1 104 ? -5.446 16.273 -3.451 1.00 56.31 104 ILE A CA 1
ATOM 831 C C . ILE A 1 104 ? -5.961 17.701 -3.314 1.00 56.31 104 ILE A C 1
ATOM 833 O O . ILE A 1 104 ? -6.292 18.123 -2.213 1.00 56.31 104 ILE A O 1
ATOM 837 N N . ASN A 1 105 ? -6.070 18.416 -4.430 1.00 43.12 105 ASN A N 1
ATOM 838 C CA . ASN A 1 105 ? -7.294 19.106 -4.816 1.00 43.12 105 ASN A CA 1
ATOM 839 C C . ASN A 1 105 ? -7.160 19.655 -6.239 1.00 43.12 105 ASN A C 1
ATOM 841 O O . ASN A 1 105 ? -6.134 20.207 -6.632 1.00 43.12 105 ASN A O 1
ATOM 845 N N . ASP A 1 106 ? -8.275 19.551 -6.947 1.00 36.66 106 ASP A N 1
ATOM 846 C CA . ASP A 1 106 ? -8.663 20.364 -8.091 1.00 36.66 106 ASP A CA 1
ATOM 847 C C . ASP A 1 106 ? -8.405 19.818 -9.507 1.00 36.66 106 ASP A C 1
ATOM 849 O O . ASP A 1 106 ? -7.318 19.413 -9.929 1.00 36.66 106 ASP A O 1
ATOM 853 N N . ASP A 1 107 ? -9.502 19.849 -10.246 1.00 48.00 107 ASP A N 1
ATOM 854 C CA . ASP A 1 107 ? -9.824 19.187 -11.498 1.00 48.00 107 ASP A CA 1
ATOM 855 C C . ASP A 1 107 ? -9.165 19.916 -12.683 1.00 48.00 107 ASP A C 1
ATOM 857 O O . ASP A 1 107 ? -9.811 20.528 -13.537 1.00 48.00 107 ASP A O 1
ATOM 861 N N . SER A 1 108 ? -7.828 19.937 -12.719 1.00 42.16 108 SER A N 1
ATOM 862 C CA . SER A 1 108 ? -7.085 20.753 -13.684 1.00 42.16 108 SER A CA 1
ATOM 863 C C . SER A 1 108 ? -6.007 19.975 -14.447 1.00 42.16 108 SER A C 1
ATOM 865 O O . SER A 1 108 ? -4.897 19.714 -13.990 1.00 42.16 108 SER A O 1
ATOM 867 N N . LYS A 1 109 ? -6.379 19.627 -15.688 1.00 44.31 109 LYS A N 1
ATOM 868 C CA . LYS A 1 109 ? -5.537 19.347 -16.866 1.00 44.31 109 LYS A CA 1
ATOM 869 C C . LYS A 1 109 ? -4.024 19.489 -16.635 1.00 44.31 109 LYS A C 1
ATOM 871 O O . LYS A 1 109 ? -3.493 20.599 -16.564 1.00 44.31 109 LYS A O 1
ATOM 876 N N . LEU A 1 110 ? -3.323 18.352 -16.700 1.00 42.97 110 LEU A N 1
ATOM 877 C CA . LEU A 1 110 ? -1.870 18.271 -16.858 1.00 42.97 110 LEU A CA 1
ATOM 878 C C . LEU A 1 110 ? -1.383 19.232 -17.958 1.00 42.97 110 LEU A C 1
ATOM 880 O O . LEU A 1 110 ? -1.546 18.976 -19.152 1.00 42.97 110 LEU A O 1
ATOM 884 N N . THR A 1 111 ? -0.704 20.308 -17.566 1.00 40.22 111 THR A N 1
ATOM 885 C CA . THR A 1 111 ? 0.122 21.103 -18.477 1.00 40.22 111 THR A CA 1
ATOM 886 C C . THR A 1 111 ? 1.584 20.914 -18.102 1.00 40.22 111 THR A C 1
ATOM 888 O O . THR A 1 111 ? 2.181 21.659 -17.330 1.00 40.22 111 THR A O 1
ATOM 891 N N . THR A 1 112 ? 2.194 19.886 -18.696 1.00 48.47 112 THR A N 1
ATOM 892 C CA . THR A 1 112 ? 3.651 19.826 -18.814 1.00 48.47 112 THR A CA 1
ATOM 893 C C . THR A 1 112 ? 4.105 21.105 -19.516 1.00 48.47 112 THR A C 1
ATOM 895 O O . THR A 1 112 ? 3.692 21.381 -20.648 1.00 48.47 112 THR A O 1
ATOM 898 N N . LYS A 1 113 ? 4.942 21.918 -18.857 1.00 52.41 113 LYS A N 1
ATOM 899 C CA . LYS A 1 113 ? 5.589 23.088 -19.470 1.00 52.41 113 LYS A CA 1
ATOM 900 C C . LYS A 1 113 ? 6.606 22.609 -20.514 1.00 52.41 113 LYS A C 1
ATOM 902 O O . LYS A 1 113 ? 7.815 22.675 -20.327 1.00 52.41 113 LYS A O 1
ATOM 907 N N . LYS A 1 114 ? 6.106 22.124 -21.654 1.00 56.16 114 LYS A N 1
ATOM 908 C CA . LYS A 1 114 ? 6.890 21.895 -22.866 1.00 56.16 114 LYS A CA 1
ATOM 909 C C . LYS A 1 114 ? 7.382 23.260 -23.337 1.00 56.16 114 LYS A C 1
ATOM 911 O O . LYS A 1 114 ? 6.569 24.121 -23.681 1.00 56.16 114 LYS A O 1
ATOM 916 N N . LYS A 1 115 ? 8.705 23.465 -23.365 1.00 59.34 115 LYS A N 1
ATOM 917 C CA . LYS A 1 115 ? 9.325 24.602 -24.064 1.00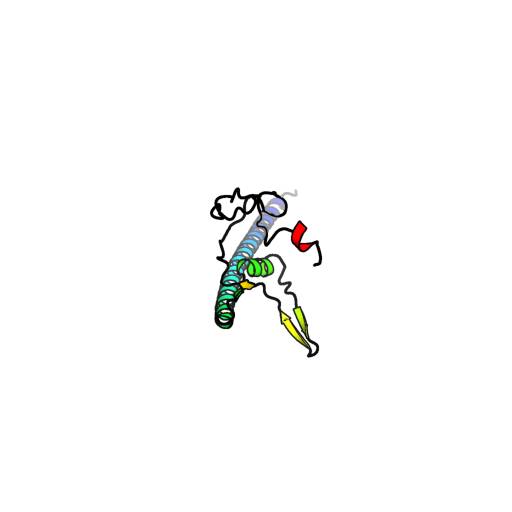 59.34 115 LYS A CA 1
ATOM 918 C C . LYS A 1 115 ? 8.678 24.686 -25.449 1.00 59.34 115 LYS A C 1
ATOM 920 O O . LYS A 1 115 ? 8.779 23.739 -26.232 1.00 59.34 115 LYS A O 1
ATOM 925 N N . LYS A 1 116 ? 7.948 25.774 -25.723 1.00 62.34 116 LYS A N 1
ATOM 926 C CA . LYS A 1 116 ? 7.235 25.968 -26.992 1.00 62.34 116 LYS A CA 1
ATOM 927 C C . LYS A 1 116 ? 8.278 26.027 -28.108 1.00 62.34 116 LYS A C 1
ATOM 929 O O . LYS A 1 116 ? 8.870 27.076 -28.347 1.00 62.34 116 LYS A O 1
ATOM 934 N N . LYS A 1 117 ? 8.528 24.895 -28.777 1.00 65.44 117 LYS A N 1
ATOM 935 C CA . LYS A 1 117 ? 9.316 24.861 -30.015 1.00 65.44 117 LYS A CA 1
ATOM 936 C C . LYS A 1 117 ? 8.660 25.856 -30.974 1.00 65.44 117 LYS A C 1
ATOM 938 O O . LYS A 1 117 ? 7.448 25.773 -31.192 1.00 65.44 117 LYS A O 1
ATOM 943 N N . LYS A 1 118 ? 9.427 26.834 -31.479 1.00 69.62 118 LYS A N 1
ATOM 944 C CA . LYS A 1 118 ? 8.928 27.814 -32.457 1.00 69.62 118 LYS A CA 1
ATOM 945 C C . LYS A 1 118 ? 8.257 27.028 -33.583 1.00 69.62 118 LYS A C 1
ATOM 947 O O . LYS A 1 118 ? 8.888 26.157 -34.179 1.00 69.62 118 LYS A O 1
ATOM 952 N N . LYS A 1 119 ? 6.962 27.275 -33.805 1.00 67.50 119 LYS A N 1
ATOM 953 C CA . LYS A 1 119 ? 6.193 26.567 -34.832 1.00 67.50 119 LYS A CA 1
ATOM 954 C C . LYS A 1 119 ? 6.850 26.860 -36.174 1.00 67.50 119 LYS A C 1
ATOM 956 O O . LYS A 1 119 ? 6.895 28.014 -36.598 1.00 67.50 119 LYS A O 1
ATOM 961 N N . ASN A 1 120 ? 7.397 25.826 -36.797 1.00 66.44 120 ASN A N 1
ATOM 962 C CA . ASN A 1 120 ? 7.968 25.941 -38.122 1.00 66.44 120 ASN A CA 1
ATOM 963 C C . ASN A 1 120 ? 6.821 26.228 -39.105 1.00 66.44 120 ASN A C 1
ATOM 965 O O . ASN A 1 120 ? 5.905 25.417 -39.223 1.00 66.44 120 ASN A O 1
ATOM 969 N N . LYS A 1 121 ? 6.837 27.406 -39.742 1.00 78.38 121 LYS A N 1
ATOM 970 C CA . LYS A 1 121 ? 5.820 27.835 -40.722 1.00 78.38 121 LYS A CA 1
ATOM 971 C C . LYS A 1 121 ? 6.096 27.297 -42.133 1.00 78.38 121 LYS A C 1
ATOM 973 O O . LYS A 1 121 ? 5.395 27.671 -43.066 1.00 78.38 121 LYS A O 1
ATOM 978 N N . ILE A 1 122 ? 7.119 26.459 -42.302 1.00 81.56 122 ILE A N 1
ATOM 979 C CA . ILE A 1 122 ? 7.455 25.863 -43.595 1.00 81.56 122 ILE A CA 1
ATOM 980 C C . ILE A 1 122 ? 6.330 24.911 -44.020 1.00 81.56 122 ILE A C 1
ATOM 982 O O . ILE A 1 122 ? 5.956 24.002 -43.275 1.00 81.56 122 ILE A O 1
ATOM 986 N N . ALA A 1 123 ? 5.801 25.142 -45.220 1.00 86.88 123 ALA A N 1
ATOM 987 C CA . ALA A 1 123 ? 4.847 24.256 -45.868 1.00 86.88 123 ALA A CA 1
ATOM 988 C C . ALA A 1 123 ? 5.551 22.985 -46.370 1.00 86.88 123 ALA A C 1
ATOM 990 O O . ALA A 1 123 ? 6.678 23.028 -46.870 1.00 86.88 123 ALA A O 1
ATOM 991 N N . CYS A 1 124 ? 4.887 21.840 -46.241 1.00 88.88 124 CYS A N 1
ATOM 992 C CA . CYS A 1 124 ? 5.365 20.576 -46.777 1.00 88.88 124 CYS A CA 1
ATOM 993 C C . CYS A 1 124 ? 5.503 20.660 -48.303 1.00 88.88 124 CYS A C 1
ATOM 995 O O . CYS A 1 124 ? 4.520 20.893 -48.990 1.00 88.88 124 CYS A O 1
ATOM 997 N N . SER A 1 125 ? 6.676 20.363 -48.863 1.00 88.56 125 SER A N 1
ATOM 998 C CA . SER A 1 125 ? 6.899 20.417 -50.320 1.00 88.56 125 SER A CA 1
ATOM 999 C C . SER A 1 125 ? 6.080 19.406 -51.142 1.00 88.56 125 SER A C 1
ATOM 1001 O O . SER A 1 125 ? 6.155 19.428 -52.363 1.00 88.56 125 SER A O 1
ATOM 1003 N N . PHE A 1 126 ? 5.370 18.468 -50.501 1.00 88.25 126 PHE A N 1
ATOM 1004 C CA . PHE A 1 126 ? 4.558 17.453 -51.186 1.00 88.25 126 PHE A CA 1
ATOM 1005 C C . PHE A 1 126 ? 3.068 17.806 -51.233 1.00 88.25 126 PHE A C 1
ATOM 1007 O O . PHE A 1 126 ? 2.430 17.597 -52.258 1.00 88.25 126 PHE A O 1
ATOM 1014 N N . CYS A 1 127 ? 2.503 18.322 -50.138 1.00 88.62 127 CYS A N 1
ATOM 1015 C CA . CYS A 1 127 ? 1.074 18.647 -50.050 1.00 88.62 127 CYS A CA 1
ATOM 1016 C C . CYS A 1 127 ? 0.783 20.109 -49.693 1.00 88.62 127 CYS A C 1
ATOM 1018 O O . CYS A 1 127 ? -0.379 20.466 -49.538 1.00 88.62 127 CYS A O 1
ATOM 1020 N N . ASN A 1 128 ? 1.817 20.938 -49.541 1.00 88.75 128 ASN A N 1
ATOM 1021 C CA . ASN A 1 128 ? 1.763 22.358 -49.184 1.00 88.75 128 ASN A CA 1
ATOM 1022 C C . ASN A 1 128 ? 1.055 22.689 -47.858 1.00 88.75 128 ASN A C 1
ATOM 1024 O O . ASN A 1 128 ? 0.803 23.854 -47.562 1.00 88.75 128 ASN A O 1
ATOM 1028 N N . GLU A 1 129 ? 0.793 21.692 -47.012 1.00 87.12 129 GLU A N 1
ATOM 1029 C CA . GLU A 1 129 ? 0.244 21.896 -45.671 1.00 87.12 129 GLU A CA 1
ATOM 1030 C C . GLU A 1 129 ? 1.357 22.204 -44.659 1.00 87.12 129 GLU A C 1
ATOM 1032 O O . GLU A 1 129 ? 2.476 21.694 -44.749 1.00 87.12 129 GLU A O 1
ATOM 1037 N N . ILE A 1 130 ? 1.050 23.048 -43.674 1.00 85.81 130 ILE A N 1
ATOM 1038 C CA . ILE A 1 130 ? 1.988 23.461 -42.623 1.00 85.81 130 ILE A CA 1
ATOM 1039 C C . ILE A 1 130 ? 1.898 22.477 -41.449 1.00 85.81 130 ILE A C 1
ATOM 1041 O O . ILE A 1 130 ? 0.824 21.980 -41.122 1.00 85.81 130 ILE A O 1
ATOM 1045 N N . GLY A 1 131 ? 3.021 22.225 -40.773 1.00 84.50 131 GLY A N 1
ATOM 1046 C CA . GLY A 1 131 ? 3.061 21.404 -39.553 1.00 84.50 131 GLY A CA 1
ATOM 1047 C C . GLY A 1 131 ? 3.715 20.034 -39.723 1.00 84.50 131 GLY A C 1
ATOM 1048 O O . GLY A 1 131 ? 3.872 19.315 -38.740 1.00 84.50 131 GLY A O 1
ATOM 1049 N N . HIS A 1 132 ? 4.161 19.694 -40.932 1.00 86.56 132 HIS A N 1
ATOM 1050 C CA . HIS A 1 132 ? 4.967 18.506 -41.193 1.00 86.56 132 HIS A CA 1
ATOM 1051 C C . HIS A 1 132 ? 5.960 18.746 -42.341 1.00 86.56 132 HIS A C 1
ATOM 1053 O O . HIS A 1 132 ? 5.822 19.682 -43.124 1.00 86.56 132 HIS A O 1
ATOM 1059 N N . THR A 1 133 ? 6.986 17.901 -42.436 1.00 87.69 133 THR A N 1
ATOM 1060 C CA . THR A 1 133 ? 7.966 17.917 -43.535 1.00 87.69 133 THR A CA 1
ATOM 1061 C C . THR A 1 133 ? 7.599 16.882 -44.601 1.00 87.69 133 THR A C 1
ATOM 1063 O O . THR A 1 133 ? 6.852 15.945 -44.321 1.00 87.69 133 THR A O 1
ATOM 1066 N N . ARG A 1 134 ? 8.170 16.986 -45.814 1.00 86.31 134 ARG A N 1
ATOM 1067 C CA . ARG A 1 134 ? 7.971 15.998 -46.901 1.00 86.31 134 ARG A CA 1
ATOM 1068 C C . ARG A 1 134 ? 8.227 14.554 -46.445 1.00 86.31 134 ARG A C 1
ATOM 1070 O O . ARG A 1 134 ? 7.518 13.646 -46.875 1.00 86.31 134 ARG A O 1
ATOM 1077 N N . ALA A 1 135 ? 9.202 14.347 -45.555 1.00 84.81 135 ALA A N 1
ATOM 1078 C CA . ALA A 1 135 ? 9.523 13.036 -44.992 1.00 84.81 135 ALA A CA 1
ATOM 1079 C C . ALA A 1 135 ? 8.343 12.427 -44.211 1.00 84.81 135 ALA A C 1
ATOM 1081 O O . ALA A 1 135 ? 8.018 11.263 -44.429 1.00 84.81 135 ALA A O 1
ATOM 1082 N N . ASN A 1 136 ? 7.646 13.235 -43.407 1.00 85.75 136 ASN A N 1
ATOM 1083 C CA . ASN A 1 136 ? 6.546 12.801 -42.536 1.00 85.75 136 ASN A CA 1
ATOM 1084 C C . ASN A 1 136 ? 5.155 13.108 -43.120 1.00 85.75 136 ASN A C 1
ATOM 1086 O O . ASN A 1 136 ? 4.172 13.197 -42.388 1.00 85.75 136 ASN A O 1
ATOM 1090 N N . CYS A 1 137 ? 5.055 13.315 -44.433 1.00 89.31 137 CYS A N 1
ATOM 1091 C CA . CYS A 1 137 ? 3.779 13.585 -45.079 1.00 89.31 137 CYS A CA 1
ATOM 1092 C C . CYS A 1 137 ? 2.947 12.300 -45.196 1.00 89.31 137 CYS A C 1
ATOM 1094 O O . CYS A 1 137 ? 3.328 11.373 -45.911 1.00 89.31 137 CYS A O 1
ATOM 1096 N N . GLN A 1 138 ? 1.778 12.266 -44.550 1.00 88.25 138 GLN A N 1
ATOM 1097 C CA . GLN A 1 138 ? 0.855 11.125 -4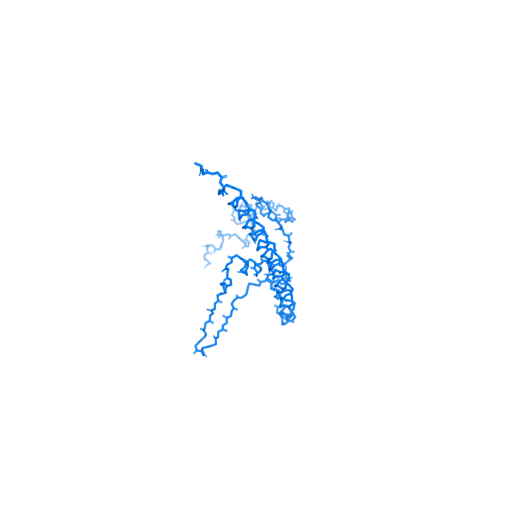4.609 1.00 88.25 138 GLN A CA 1
ATOM 1098 C C . GLN A 1 138 ? 0.401 10.821 -46.045 1.00 88.25 138 GLN A C 1
ATOM 1100 O O . GLN A 1 138 ? 0.398 9.666 -46.457 1.00 88.25 138 GLN A O 1
ATOM 1105 N N . LYS A 1 139 ? 0.129 11.859 -46.851 1.00 86.75 139 LYS A N 1
ATOM 1106 C CA . LYS A 1 139 ? -0.244 11.714 -48.271 1.00 86.75 139 LYS A CA 1
ATOM 1107 C C . LYS A 1 139 ? 0.855 11.059 -49.117 1.00 86.75 139 LYS A C 1
ATOM 1109 O O . LYS A 1 139 ? 0.549 10.437 -50.128 1.00 86.75 139 LYS A O 1
ATOM 1114 N N . ARG A 1 140 ? 2.127 11.204 -48.721 1.00 87.19 140 ARG A N 1
ATOM 1115 C CA . ARG A 1 140 ? 3.262 10.531 -49.370 1.00 87.19 140 ARG A CA 1
ATOM 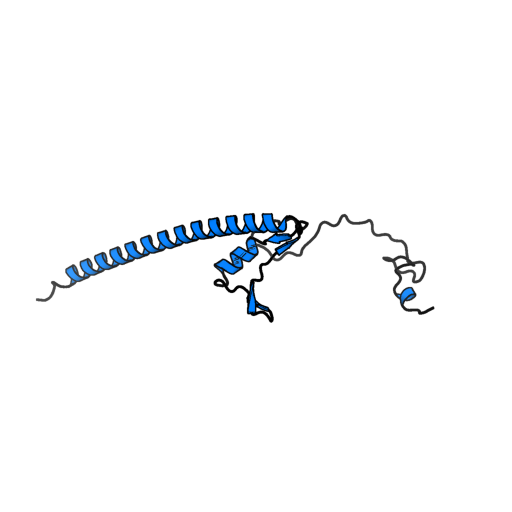1116 C C . ARG A 1 140 ? 3.349 9.070 -48.942 1.00 87.19 140 ARG A C 1
ATOM 1118 O O . ARG A 1 140 ? 3.561 8.215 -49.785 1.00 87.19 140 ARG A O 1
ATOM 1125 N N . LEU A 1 141 ? 3.182 8.801 -47.648 1.00 85.19 141 LEU A N 1
ATOM 1126 C CA . LEU A 1 141 ? 3.261 7.453 -47.077 1.00 85.19 141 LEU A CA 1
ATOM 1127 C C . LEU A 1 141 ? 2.108 6.542 -47.530 1.00 85.19 141 LEU A C 1
ATOM 1129 O O . LEU A 1 141 ? 2.275 5.331 -47.557 1.00 85.19 141 LEU A O 1
ATOM 1133 N N . MET A 1 142 ? 0.958 7.115 -47.900 1.00 82.88 142 MET A N 1
ATOM 1134 C CA . MET A 1 142 ? -0.201 6.363 -48.400 1.00 82.88 142 MET A CA 1
ATOM 1135 C C . MET A 1 142 ? -0.140 6.010 -49.890 1.00 82.88 142 MET A C 1
ATOM 1137 O O . MET A 1 142 ? -0.998 5.270 -50.362 1.00 82.88 142 MET A O 1
ATOM 1141 N N . LYS A 1 143 ? 0.841 6.517 -50.646 1.00 77.62 143 LYS A N 1
ATOM 1142 C CA . LYS A 1 143 ? 1.082 6.044 -52.012 1.00 77.62 143 LYS A CA 1
ATOM 1143 C C . LYS A 1 143 ? 2.151 4.951 -51.959 1.00 77.62 143 LYS A C 1
ATOM 1145 O O . LYS A 1 143 ? 3.304 5.293 -51.689 1.00 77.62 143 LYS A O 1
ATOM 1150 N N . PRO A 1 144 ? 1.803 3.671 -52.184 1.00 71.31 144 PRO A N 1
ATOM 1151 C CA . PRO A 1 144 ? 2.824 2.668 -52.444 1.00 71.31 144 PRO A CA 1
ATOM 1152 C C . PRO A 1 144 ? 3.570 3.066 -53.725 1.00 71.31 144 PRO A C 1
ATOM 1154 O O . PRO A 1 144 ? 2.957 3.578 -54.666 1.00 71.31 144 PRO A O 1
ATOM 1157 N N . ILE A 1 145 ? 4.895 2.925 -53.691 1.00 63.22 145 ILE A N 1
ATOM 1158 C CA . ILE A 1 145 ? 5.781 3.100 -54.851 1.00 63.22 145 ILE A CA 1
ATOM 1159 C C . ILE A 1 145 ? 5.535 1.965 -55.837 1.00 63.22 145 ILE A C 1
ATOM 1161 O O . ILE A 1 145 ? 5.400 0.817 -55.356 1.00 63.22 145 ILE A O 1
#

Foldseek 3Di:
DDDPVPVVVVVVVVVVVVVVVVVVVVVVVVVVVVVVVVVVVLVVVQVVVCVVCVVVQKHFDSVVVVCCVPPVVVPWDWDADPVRDIDTDTDIDGNPDPDDPDDDDDDDDDDDPDPPDPQDQQAAPPPRHGDDHVVPDPVNVPDDD

Organism: Vanderwaltozyma polyspora (strain ATCC 22028 / DSM 70294 / BCRC 21397 / CBS 2163 / NBRC 10782 / NRRL Y-8283 / UCD 57-17) (NCBI:txid436907)

pLDDT: mean 74.09, std 14.22, range [36.66, 94.62]

Secondary structure (DSSP, 8-state):
---SHHHHHHHHHHHHHHHHHHHHHHHHHHHHHHHHHHHHHHHHHHHHHHHHHTTTTEEE-HHHHHHHHHHSTT---EEE-TT--EEE---EEETTS------------------------PBPTTT--BSS-GGG-HHHHTS--

Radius of gyration: 31.76 Å; chains: 1; bounding box: 65×53×104 Å

InterPro domains:
  IPR036875 Zinc finger, CCHC-type superfamily [SSF57756] (105-139)

Sequence (145 aa):
MTSSNTGDDLIKLSLAMDQIAKLILEKKQSIDNNDEISHKNLETFINLSNELFKGNKVILDKGKIEKILIKDKNKFDIIENDKHEKFILLPVIDDNVEIVDKDINDDSKLTTKKKKKKKNKIACSFCNEIGHTRANCQKRLMKPI